Protein AF-A0A382CYQ9-F1 (afdb_monomer_lite)

pLDDT: mean 85.84, std 11.13, range [44.03, 98.06]

Organism: NCBI:txid408172

Sequence (141 aa):
MKLHWILFGLLLAMCIVVGMFFILDEVPHGQTAGYAHAHFPGIDQGGPGIIRHASIIWLAWSFAVLQTVFLVVCLAFGVPHRERRRRLKVPLVTAGVLLVCIVTMIFVSYQQFMTEDTHPLFFSFPVTTAWYLYGFWPFQF

Radius of gyration: 19.38 Å; chains: 1; bounding box: 35×39×59 Å

Structure (mmCIF, N/CA/C/O backbone):
data_AF-A0A382CYQ9-F1
#
_entry.id   AF-A0A382CYQ9-F1
#
loop_
_atom_site.group_PDB
_atom_site.id
_atom_site.type_symbol
_atom_site.label_atom_id
_atom_site.label_alt_id
_atom_site.label_comp_id
_atom_site.label_asym_id
_atom_site.label_entity_id
_atom_site.label_seq_id
_atom_site.pdbx_PDB_ins_code
_atom_site.Cartn_x
_atom_site.Cartn_y
_atom_site.Cartn_z
_atom_site.occupancy
_atom_site.B_iso_or_equiv
_atom_site.auth_seq_id
_atom_site.auth_comp_id
_atom_site.auth_asym_id
_atom_site.auth_atom_id
_atom_site.pdbx_PDB_model_num
ATOM 1 N N . MET A 1 1 ? -6.933 12.908 22.830 1.00 55.44 1 MET A N 1
ATOM 2 C CA . MET A 1 1 ? -6.923 13.539 21.491 1.00 55.44 1 MET A CA 1
ATOM 3 C C . MET A 1 1 ? -8.147 13.066 20.728 1.00 55.44 1 MET A C 1
ATOM 5 O O . MET A 1 1 ? -8.460 11.881 20.797 1.00 55.44 1 MET A O 1
ATOM 9 N N . LYS A 1 2 ? -8.903 13.973 20.104 1.00 83.06 2 LYS A N 1
ATOM 10 C CA . LYS A 1 2 ? -10.157 13.605 19.438 1.00 83.06 2 LYS A CA 1
ATOM 11 C C . LYS A 1 2 ? -9.818 12.905 18.113 1.00 83.06 2 LYS A C 1
ATOM 13 O O . LYS A 1 2 ? -9.040 13.435 17.333 1.00 83.06 2 LYS A O 1
ATOM 18 N N . LEU A 1 3 ? -10.369 11.713 17.889 1.00 84.50 3 LEU A N 1
ATOM 19 C CA . LEU A 1 3 ? -10.046 10.808 16.772 1.00 84.50 3 LEU A CA 1
ATOM 20 C C . LEU A 1 3 ? -10.126 11.469 15.380 1.00 84.50 3 LEU A C 1
ATOM 22 O O . LEU A 1 3 ? -9.383 11.099 14.481 1.00 84.50 3 LE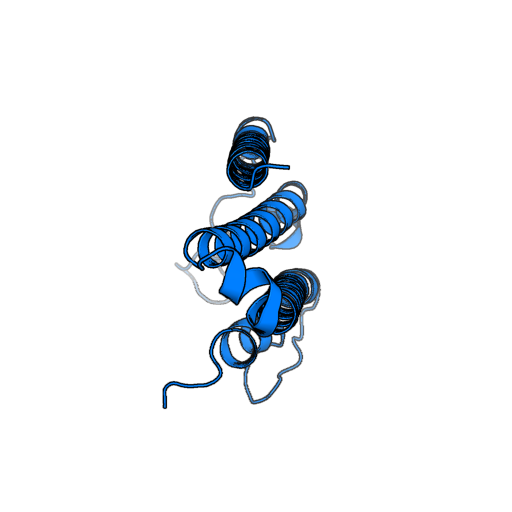U A O 1
ATOM 26 N N . HIS A 1 4 ? -10.952 12.507 15.231 1.00 89.31 4 HIS A N 1
ATOM 27 C CA . HIS A 1 4 ? -11.014 13.318 14.014 1.00 89.31 4 HIS A CA 1
ATOM 28 C C . HIS A 1 4 ? -9.703 14.036 13.666 1.00 89.31 4 HIS A C 1
ATOM 30 O O . HIS A 1 4 ? -9.401 14.177 12.490 1.00 89.31 4 HIS A O 1
ATOM 36 N N . TRP A 1 5 ? -8.892 14.444 14.649 1.00 93.62 5 TRP A N 1
ATOM 37 C CA . TRP A 1 5 ? -7.580 15.043 14.377 1.00 93.62 5 TRP A CA 1
ATOM 38 C C . TRP A 1 5 ? -6.594 14.023 13.811 1.00 93.62 5 TRP A C 1
ATOM 40 O O . TRP A 1 5 ? -5.767 14.373 12.979 1.00 93.62 5 TRP A O 1
ATOM 50 N N . ILE A 1 6 ? -6.706 12.756 14.229 1.00 93.81 6 ILE A N 1
ATOM 51 C CA . ILE A 1 6 ? -5.895 11.664 13.678 1.00 93.81 6 ILE A CA 1
ATOM 52 C C . ILE A 1 6 ? -6.297 11.416 12.222 1.00 93.81 6 ILE A C 1
ATOM 54 O O . ILE A 1 6 ? -5.430 11.346 11.360 1.00 93.81 6 ILE A O 1
ATOM 58 N N . LEU A 1 7 ? -7.603 11.350 11.938 1.00 94.62 7 LEU A N 1
ATOM 59 C CA . LEU A 1 7 ? -8.114 11.211 10.569 1.00 94.62 7 LEU A CA 1
ATOM 60 C C . LEU A 1 7 ? -7.663 12.366 9.670 1.00 94.62 7 LEU A C 1
ATOM 62 O O . LEU A 1 7 ? -7.171 12.122 8.574 1.00 94.62 7 LEU A O 1
ATOM 66 N N . PHE A 1 8 ? -7.779 13.607 10.150 1.00 96.31 8 PHE A N 1
ATOM 67 C CA . PHE A 1 8 ? -7.309 14.783 9.421 1.00 96.31 8 PHE A CA 1
ATOM 68 C C . PHE A 1 8 ? -5.803 14.717 9.138 1.00 96.31 8 PHE A C 1
ATOM 70 O O . PHE A 1 8 ? -5.386 14.937 8.005 1.00 96.31 8 PHE A O 1
ATOM 77 N N . GLY A 1 9 ? -4.991 14.357 10.137 1.00 97.12 9 GLY A N 1
ATOM 78 C CA . GLY A 1 9 ? -3.546 14.200 9.965 1.00 97.12 9 GLY A CA 1
ATOM 79 C C . GLY A 1 9 ? -3.173 13.107 8.959 1.00 97.12 9 GLY A C 1
ATOM 80 O O . GLY A 1 9 ? -2.275 13.314 8.150 1.00 97.12 9 GLY A O 1
ATOM 81 N N . LEU A 1 10 ? -3.883 11.974 8.962 1.00 96.94 10 LEU A N 1
ATOM 82 C CA . LEU A 1 10 ? -3.671 10.888 7.998 1.00 96.94 10 LEU A CA 1
ATOM 83 C C . LEU A 1 10 ? -4.044 11.304 6.574 1.00 96.94 10 LEU A C 1
ATOM 85 O O . LEU A 1 10 ? -3.271 11.053 5.655 1.00 96.94 10 LEU A O 1
ATOM 89 N N . LEU A 1 11 ? -5.180 11.982 6.395 1.00 97.25 11 LEU A N 1
ATOM 90 C CA . LEU A 1 11 ? -5.585 12.530 5.097 1.00 97.25 11 LEU A CA 1
ATOM 91 C C . LEU A 1 11 ? -4.556 13.535 4.577 1.00 97.25 11 LEU A C 1
ATOM 93 O O . LEU A 1 11 ? -4.139 13.445 3.427 1.00 97.25 11 LEU A O 1
ATOM 97 N N . LEU A 1 12 ? -4.099 14.451 5.435 1.00 98.06 12 LEU A N 1
ATOM 98 C CA . LEU A 1 12 ? -3.067 15.420 5.077 1.00 98.06 12 LEU A CA 1
ATOM 99 C C . LEU A 1 12 ? -1.760 14.721 4.677 1.00 98.06 12 LEU A C 1
ATOM 101 O O . LEU A 1 12 ? -1.173 15.072 3.658 1.00 98.06 12 LEU A O 1
ATOM 105 N N . ALA A 1 13 ? -1.330 13.707 5.431 1.00 97.81 13 ALA A N 1
ATOM 106 C CA . ALA A 1 13 ? -0.145 12.919 5.102 1.00 97.81 13 ALA A CA 1
ATOM 107 C C . ALA A 1 13 ? -0.289 12.201 3.750 1.00 97.81 13 ALA A C 1
ATOM 109 O O . ALA A 1 13 ? 0.636 12.236 2.943 1.00 97.81 13 ALA A O 1
ATOM 110 N N . MET A 1 14 ? -1.453 11.608 3.463 1.00 97.62 14 MET A N 1
ATOM 111 C CA . MET A 1 14 ? -1.730 10.991 2.162 1.00 97.62 14 MET A CA 1
ATOM 112 C C . MET A 1 14 ? -1.689 12.022 1.028 1.00 97.62 14 MET A C 1
ATOM 114 O O . MET A 1 14 ? -1.072 11.752 0.000 1.00 97.62 14 MET A O 1
ATOM 118 N N . CYS A 1 15 ? -2.264 13.214 1.221 1.00 97.50 15 CYS A N 1
ATOM 119 C CA . CYS A 1 15 ? -2.175 14.307 0.249 1.00 97.50 15 CYS A CA 1
ATOM 120 C C . CYS A 1 15 ? -0.727 14.741 -0.001 1.00 97.50 15 CYS A C 1
ATOM 122 O O . CYS A 1 15 ? -0.366 14.986 -1.146 1.00 97.50 15 CYS A O 1
ATOM 124 N N . ILE A 1 16 ? 0.110 14.809 1.039 1.00 96.94 16 ILE A N 1
ATOM 125 C CA . ILE A 1 16 ? 1.537 15.131 0.898 1.00 96.94 16 ILE A CA 1
ATOM 126 C C . ILE A 1 16 ? 2.251 14.043 0.089 1.00 96.94 16 ILE A C 1
ATOM 128 O O . ILE A 1 16 ? 2.991 14.367 -0.834 1.00 96.94 16 ILE A O 1
ATOM 132 N N . VAL A 1 17 ? 2.004 12.761 0.384 1.00 95.88 17 VAL A N 1
ATOM 133 C CA . VAL A 1 17 ? 2.600 11.644 -0.367 1.00 95.88 17 VAL A CA 1
ATOM 134 C C . VAL A 1 17 ? 2.194 11.686 -1.838 1.00 95.88 17 VAL A C 1
ATOM 136 O O . VAL A 1 17 ? 3.059 11.591 -2.703 1.00 95.88 17 VAL A O 1
ATOM 139 N N . VAL A 1 18 ? 0.909 11.898 -2.129 1.00 94.31 18 VAL A N 1
ATOM 140 C CA . VAL A 1 18 ? 0.406 12.071 -3.502 1.00 94.31 18 VAL A CA 1
ATOM 141 C C . VAL A 1 18 ? 1.012 13.310 -4.164 1.00 94.31 18 VAL A C 1
ATOM 143 O O . VAL A 1 18 ? 1.429 13.242 -5.311 1.00 94.31 18 VAL A O 1
ATOM 146 N N . GLY A 1 19 ? 1.126 14.427 -3.446 1.00 94.19 19 GLY A N 1
ATOM 147 C CA . GLY A 1 19 ? 1.776 15.638 -3.945 1.00 94.19 19 GLY A CA 1
ATOM 148 C C . GLY A 1 19 ? 3.236 15.403 -4.335 1.00 94.19 19 GLY A C 1
ATOM 149 O O . GLY A 1 19 ? 3.673 15.893 -5.371 1.00 94.19 19 GLY A O 1
ATOM 150 N N . MET A 1 20 ? 3.971 14.591 -3.566 1.00 92.25 20 MET A N 1
ATOM 151 C CA . MET A 1 20 ? 5.347 14.214 -3.902 1.00 92.25 20 MET A CA 1
ATOM 152 C C . MET A 1 20 ? 5.442 13.431 -5.219 1.00 92.25 20 MET A C 1
ATOM 154 O O . MET A 1 20 ? 6.407 13.636 -5.947 1.00 92.25 20 MET A O 1
ATOM 158 N N . PHE A 1 21 ? 4.443 12.612 -5.582 1.00 88.12 21 PHE A N 1
ATOM 159 C CA . PHE A 1 21 ? 4.432 11.934 -6.889 1.00 88.12 21 PHE A CA 1
ATOM 160 C C . PHE A 1 21 ? 4.444 12.908 -8.072 1.00 88.12 21 PHE A C 1
ATOM 162 O O . PHE A 1 21 ? 5.011 12.574 -9.102 1.00 88.12 21 PHE A O 1
ATOM 169 N N . PHE A 1 22 ? 3.850 14.097 -7.933 1.00 88.31 22 PHE A N 1
ATOM 170 C CA . PHE A 1 22 ? 3.817 15.103 -9.003 1.00 88.31 22 PHE A CA 1
ATOM 171 C C . PHE A 1 22 ? 5.094 15.943 -9.105 1.00 88.31 22 PHE A C 1
ATOM 173 O O . PHE A 1 22 ? 5.262 16.672 -10.077 1.00 88.31 22 PHE A O 1
ATOM 180 N N . ILE A 1 23 ? 5.954 15.898 -8.084 1.00 88.75 23 ILE A N 1
ATOM 181 C CA . ILE A 1 23 ? 7.197 16.681 -8.027 1.00 88.75 23 ILE A CA 1
ATOM 182 C C . ILE A 1 23 ? 8.396 15.819 -8.424 1.00 88.75 23 ILE A C 1
ATOM 184 O O . ILE A 1 23 ? 9.391 16.346 -8.911 1.00 88.75 23 ILE A O 1
ATOM 188 N N . LEU A 1 24 ? 8.323 14.507 -8.191 1.00 85.69 24 LEU A N 1
ATOM 189 C CA . LEU A 1 24 ? 9.361 13.595 -8.642 1.00 85.69 24 LEU A CA 1
ATOM 190 C C . LEU A 1 24 ? 9.385 13.531 -10.165 1.00 85.69 24 LEU A C 1
ATOM 192 O O . LEU A 1 24 ? 8.347 13.369 -10.803 1.00 85.69 24 LEU A O 1
ATOM 196 N N . ASP A 1 25 ? 10.593 13.603 -10.715 1.00 77.00 25 ASP A N 1
ATOM 197 C CA . ASP A 1 25 ? 10.806 13.447 -12.144 1.00 77.00 25 ASP A CA 1
ATOM 198 C C . ASP A 1 25 ? 10.257 12.097 -12.614 1.00 77.00 25 ASP A C 1
ATOM 200 O O . ASP A 1 25 ? 10.512 11.041 -12.015 1.00 77.00 25 ASP A O 1
ATOM 204 N N . GLU A 1 26 ? 9.515 12.131 -13.719 1.00 66.88 26 GLU A N 1
ATOM 205 C CA . GLU A 1 26 ? 9.204 10.917 -14.455 1.00 66.88 26 GLU A CA 1
ATOM 206 C C . GLU A 1 26 ? 10.513 10.266 -14.912 1.00 66.88 26 GLU A C 1
ATOM 208 O O . GLU A 1 26 ? 11.474 10.938 -15.297 1.00 66.88 26 GLU A O 1
ATOM 213 N N . VAL A 1 27 ? 10.558 8.932 -14.872 1.00 68.00 27 VAL A N 1
ATOM 214 C CA . VAL A 1 27 ? 11.689 8.166 -15.406 1.00 68.00 27 VAL A CA 1
ATOM 215 C C . VAL A 1 27 ? 11.956 8.645 -16.845 1.00 68.00 27 VAL A C 1
ATOM 217 O O . VAL A 1 27 ? 10.990 8.795 -17.600 1.00 68.00 27 VAL A O 1
ATOM 220 N N . PRO A 1 28 ? 13.222 8.913 -17.235 1.00 61.75 28 PRO A N 1
ATOM 221 C CA . PRO A 1 28 ? 13.541 9.612 -18.477 1.00 61.75 28 PRO A CA 1
ATOM 222 C C . PRO A 1 28 ? 12.779 9.081 -19.698 1.00 61.75 28 PRO A C 1
ATOM 224 O O . PRO A 1 28 ? 12.661 7.866 -19.896 1.00 61.75 28 PRO A O 1
ATOM 227 N N . HIS A 1 29 ? 12.276 9.996 -20.535 1.00 52.88 29 HIS A N 1
ATOM 228 C CA . HIS A 1 29 ? 11.553 9.658 -21.762 1.00 52.88 29 HIS A CA 1
ATOM 229 C C . HIS A 1 29 ? 12.347 8.651 -22.614 1.00 52.88 29 HIS A C 1
ATOM 231 O O . HIS A 1 29 ? 13.523 8.855 -22.907 1.00 52.88 29 HIS A O 1
ATOM 237 N N . GLY A 1 30 ? 11.695 7.541 -22.979 1.00 58.78 30 GLY A N 1
ATOM 238 C CA . GLY A 1 30 ? 12.313 6.398 -23.666 1.00 58.78 30 GLY A CA 1
ATOM 239 C C . GLY A 1 30 ? 12.605 5.186 -22.769 1.00 58.78 30 GLY A C 1
ATOM 240 O O . GLY A 1 30 ? 12.827 4.102 -23.297 1.00 58.78 30 GLY A O 1
ATOM 241 N N . GLN A 1 31 ? 12.538 5.332 -21.440 1.00 61.12 31 GLN A N 1
ATOM 242 C CA . GLN A 1 31 ? 12.620 4.214 -20.479 1.00 61.12 31 GLN A CA 1
ATOM 243 C C . GLN A 1 31 ? 11.265 3.844 -19.847 1.00 61.12 31 GLN A C 1
ATOM 245 O O . GLN A 1 31 ? 11.146 2.842 -19.142 1.00 61.12 31 GLN A O 1
ATOM 250 N N . THR A 1 32 ? 10.230 4.643 -20.115 1.00 58.19 32 THR A N 1
ATOM 251 C CA . THR A 1 32 ? 8.827 4.399 -19.739 1.00 58.19 32 THR A CA 1
ATOM 252 C C . THR A 1 32 ? 7.987 3.821 -20.879 1.00 58.19 32 THR A C 1
ATOM 254 O O . THR A 1 32 ? 6.874 3.357 -20.638 1.00 58.19 32 THR A O 1
ATOM 257 N N . ALA A 1 33 ? 8.515 3.833 -22.108 1.00 64.31 33 ALA A N 1
ATOM 258 C CA . ALA A 1 33 ? 7.889 3.211 -23.266 1.00 64.31 33 ALA A CA 1
ATOM 259 C C . ALA A 1 33 ? 7.953 1.677 -23.170 1.00 64.31 33 ALA A C 1
ATOM 261 O O . ALA A 1 33 ? 8.780 1.108 -22.452 1.00 64.31 33 ALA A O 1
ATOM 262 N N . GLY A 1 34 ? 7.065 1.010 -23.903 1.00 70.56 34 GLY A N 1
ATOM 263 C CA . GLY A 1 34 ? 7.152 -0.427 -24.110 1.00 70.56 34 GLY A CA 1
ATOM 264 C C . GLY A 1 34 ? 8.463 -0.793 -24.814 1.00 70.56 34 GLY A C 1
ATOM 265 O O . GLY A 1 34 ? 8.840 -0.168 -25.801 1.00 70.56 34 GLY A O 1
ATOM 266 N N . TYR A 1 35 ? 9.180 -1.776 -24.282 1.00 77.62 35 TYR A N 1
ATOM 267 C CA . TYR A 1 35 ? 10.356 -2.372 -24.909 1.00 77.62 35 TYR A CA 1
ATOM 268 C C . TYR A 1 35 ? 9.897 -3.539 -25.773 1.00 77.62 35 TYR A C 1
ATOM 270 O O . TYR A 1 35 ? 9.093 -4.339 -25.313 1.00 77.62 35 TYR A O 1
ATOM 278 N N . ALA A 1 36 ? 10.442 -3.707 -26.975 1.00 84.19 36 ALA A N 1
ATOM 279 C CA . ALA A 1 36 ? 10.116 -4.876 -27.787 1.00 84.19 36 ALA A CA 1
ATOM 280 C C . ALA A 1 36 ? 10.447 -6.177 -27.028 1.00 84.19 36 ALA A C 1
ATOM 282 O O . ALA A 1 36 ? 11.533 -6.324 -26.453 1.00 84.19 36 ALA A O 1
ATOM 283 N N . HIS A 1 37 ? 9.513 -7.126 -27.011 1.00 84.19 37 HIS A N 1
ATOM 284 C CA . HIS A 1 37 ? 9.714 -8.409 -26.350 1.00 84.19 37 HIS A CA 1
ATOM 285 C C . HIS A 1 37 ? 10.715 -9.268 -27.138 1.00 84.19 37 HIS A C 1
ATOM 287 O O . HIS A 1 37 ? 10.506 -9.556 -28.317 1.00 84.19 37 HIS A O 1
ATOM 293 N N . ALA A 1 38 ? 11.776 -9.743 -26.476 1.00 85.44 38 ALA A N 1
ATOM 294 C CA . ALA A 1 38 ? 12.893 -10.440 -27.131 1.00 85.44 38 ALA A CA 1
ATOM 295 C C . ALA A 1 38 ? 12.474 -11.695 -27.924 1.00 85.44 38 ALA A C 1
ATOM 297 O O . ALA A 1 38 ? 13.092 -12.032 -28.929 1.00 85.44 38 ALA A O 1
ATOM 298 N N . HIS A 1 39 ? 11.416 -12.379 -27.478 1.00 87.06 39 HIS A N 1
ATOM 299 C CA . HIS A 1 39 ? 10.947 -13.637 -28.074 1.00 87.06 39 HIS A CA 1
ATOM 300 C C . HIS A 1 39 ? 9.634 -13.538 -28.862 1.00 87.06 39 HIS A C 1
ATOM 302 O O . HIS A 1 39 ? 9.306 -14.471 -29.591 1.00 87.06 39 HIS A O 1
ATOM 308 N N . PHE A 1 40 ? 8.874 -12.445 -28.728 1.00 87.31 40 PHE A N 1
ATOM 309 C CA . PHE A 1 40 ? 7.526 -12.336 -29.299 1.00 87.31 40 PHE A CA 1
ATOM 310 C C . PHE A 1 40 ? 7.405 -11.036 -30.101 1.00 87.31 40 PHE A C 1
ATOM 312 O O . PHE A 1 40 ? 7.092 -9.988 -29.534 1.00 87.31 40 PHE A O 1
ATOM 319 N N . PRO A 1 41 ? 7.669 -11.087 -31.420 1.00 86.12 41 PRO A N 1
ATOM 320 C CA . PRO A 1 41 ? 7.580 -9.918 -32.287 1.00 86.12 41 PRO A CA 1
ATOM 321 C C . PRO A 1 41 ? 6.162 -9.334 -32.278 1.00 86.12 41 PRO A C 1
ATOM 323 O O . PRO A 1 41 ? 5.187 -10.072 -32.398 1.00 86.12 41 PRO A O 1
ATOM 326 N N . GLY A 1 42 ? 6.048 -8.010 -32.156 1.00 85.94 42 GLY A N 1
ATOM 327 C CA . GLY A 1 42 ? 4.760 -7.306 -32.108 1.00 85.94 42 GLY A CA 1
ATOM 328 C C . GLY A 1 42 ? 4.152 -7.167 -30.709 1.00 85.94 42 GLY A C 1
ATOM 329 O O . GLY A 1 42 ? 3.055 -6.625 -30.592 1.00 85.94 42 GLY A O 1
ATOM 330 N N . ILE A 1 43 ? 4.848 -7.625 -29.661 1.00 86.94 43 ILE A N 1
ATOM 331 C CA . ILE A 1 43 ? 4.486 -7.371 -28.264 1.00 86.94 43 ILE A CA 1
ATOM 332 C C . ILE A 1 43 ? 5.538 -6.464 -27.633 1.00 86.94 43 ILE A C 1
ATOM 334 O O . ILE A 1 43 ? 6.736 -6.741 -27.712 1.00 86.94 43 ILE A O 1
ATOM 338 N N . ASP A 1 44 ? 5.066 -5.426 -26.952 1.00 84.44 44 ASP A N 1
ATOM 339 C CA . ASP A 1 44 ? 5.889 -4.610 -26.075 1.00 84.44 44 ASP A CA 1
ATOM 340 C C . ASP A 1 44 ? 5.759 -5.086 -24.622 1.00 84.44 44 ASP A C 1
ATOM 342 O O . ASP A 1 44 ? 4.674 -5.415 -24.140 1.00 84.44 44 ASP A O 1
ATOM 346 N N . GLN A 1 45 ? 6.875 -5.102 -23.905 1.00 83.19 45 GLN A N 1
ATOM 347 C CA . GLN A 1 45 ? 6.967 -5.383 -22.480 1.00 83.19 45 GLN A CA 1
ATOM 348 C C . GLN A 1 45 ? 7.347 -4.123 -21.709 1.00 83.19 45 GLN A C 1
ATOM 350 O O . GLN A 1 45 ? 8.016 -3.224 -22.217 1.00 83.19 45 GLN A O 1
ATOM 355 N N . GLY A 1 46 ? 6.946 -4.056 -20.443 1.00 76.69 46 GLY A N 1
ATOM 356 C CA . GLY A 1 46 ? 7.441 -3.004 -19.567 1.00 76.6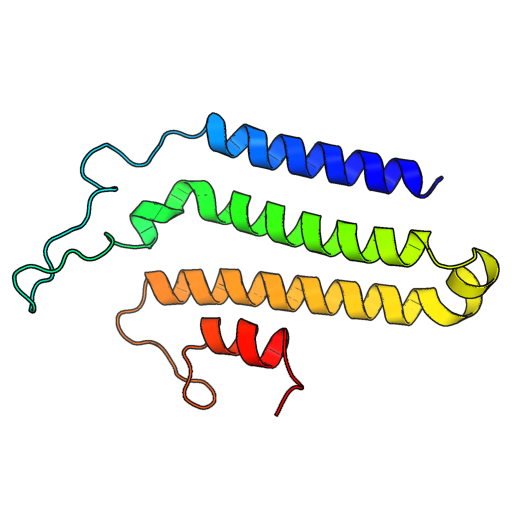9 46 GLY A CA 1
ATOM 357 C C . GLY A 1 46 ? 8.959 -3.111 -19.407 1.00 76.69 46 GLY A C 1
ATOM 358 O O . GLY A 1 46 ? 9.490 -4.211 -19.271 1.00 76.69 46 GLY A O 1
ATOM 359 N N . GLY A 1 47 ? 9.647 -1.969 -19.379 1.00 75.94 47 GLY A N 1
ATOM 360 C CA . GLY A 1 47 ? 11.071 -1.924 -19.042 1.00 75.94 47 GLY A CA 1
ATOM 361 C C . GLY A 1 47 ? 11.385 -2.483 -17.649 1.00 75.94 47 GLY A C 1
ATOM 362 O O . GLY A 1 47 ? 10.460 -2.746 -16.866 1.00 75.94 47 GLY A O 1
ATOM 363 N N . PRO A 1 48 ? 12.680 -2.626 -17.308 1.00 78.31 48 PRO A N 1
ATOM 364 C CA . PRO A 1 48 ? 13.116 -3.188 -16.033 1.00 78.31 48 PRO A CA 1
ATOM 365 C C . PRO A 1 48 ? 12.440 -2.502 -14.841 1.00 78.31 48 PRO A C 1
ATOM 367 O O . PRO A 1 48 ? 12.520 -1.280 -14.677 1.00 78.31 48 PRO A O 1
ATOM 370 N N . GLY A 1 49 ? 11.782 -3.296 -13.989 1.00 78.00 49 GLY A N 1
ATOM 371 C CA . GLY A 1 49 ? 11.004 -2.787 -12.855 1.00 78.00 49 GLY A CA 1
ATOM 372 C C . GLY A 1 49 ? 11.835 -1.930 -11.900 1.00 78.00 49 GLY A C 1
ATOM 373 O O . GLY A 1 49 ? 11.353 -0.899 -11.433 1.00 78.00 49 GLY A O 1
ATOM 374 N N . ILE A 1 50 ? 13.104 -2.295 -11.690 1.00 80.62 50 ILE A N 1
ATOM 375 C CA . ILE A 1 50 ? 14.028 -1.550 -10.828 1.00 80.62 50 ILE A CA 1
ATOM 376 C C . ILE A 1 50 ? 14.249 -0.109 -11.299 1.00 80.62 50 ILE A C 1
ATOM 378 O O . ILE A 1 50 ? 14.295 0.796 -10.474 1.00 80.62 50 ILE A O 1
ATOM 382 N N . ILE A 1 51 ? 14.316 0.121 -12.614 1.00 79.69 51 ILE A N 1
ATOM 383 C CA . ILE A 1 51 ? 14.494 1.459 -13.193 1.00 79.69 51 ILE A CA 1
ATOM 384 C C . ILE A 1 51 ? 13.179 2.231 -13.095 1.00 79.69 51 ILE A C 1
ATOM 386 O O . ILE A 1 51 ? 13.153 3.372 -12.640 1.00 79.69 51 ILE A O 1
ATOM 390 N N . ARG A 1 52 ? 12.064 1.580 -13.452 1.00 79.44 52 ARG A N 1
ATOM 391 C CA . ARG A 1 52 ? 10.735 2.202 -13.460 1.00 79.44 52 ARG A CA 1
ATOM 392 C C . ARG A 1 52 ? 10.257 2.634 -12.069 1.00 79.44 52 ARG A C 1
ATOM 394 O O . ARG A 1 52 ? 9.501 3.593 -11.953 1.00 79.44 52 ARG A O 1
ATOM 401 N N . HIS A 1 53 ? 10.657 1.915 -11.022 1.00 82.31 53 HIS A N 1
ATOM 402 C CA . HIS A 1 53 ? 10.150 2.122 -9.664 1.00 82.31 53 HIS A CA 1
ATOM 403 C C . HIS A 1 53 ? 11.170 2.731 -8.688 1.00 82.31 53 HIS A C 1
ATOM 405 O O . HIS A 1 53 ? 10.805 2.970 -7.535 1.00 82.31 53 HIS A O 1
ATOM 411 N N . ALA A 1 54 ? 12.402 3.019 -9.130 1.00 78.31 54 ALA A N 1
ATOM 412 C CA . ALA A 1 54 ? 13.516 3.451 -8.278 1.00 78.31 54 ALA A CA 1
ATOM 413 C C . ALA A 1 54 ? 13.159 4.599 -7.316 1.00 78.31 54 ALA A C 1
ATOM 415 O O . ALA A 1 54 ? 13.462 4.529 -6.125 1.00 78.31 54 ALA A O 1
ATOM 416 N N . SER A 1 55 ? 12.488 5.639 -7.817 1.00 78.75 55 SER A N 1
ATOM 417 C CA . SER A 1 55 ? 12.150 6.845 -7.050 1.00 78.75 55 SER A CA 1
ATOM 418 C C . SER A 1 55 ? 10.790 6.775 -6.345 1.00 78.75 55 SER A C 1
ATOM 420 O O . SER A 1 55 ? 10.578 7.464 -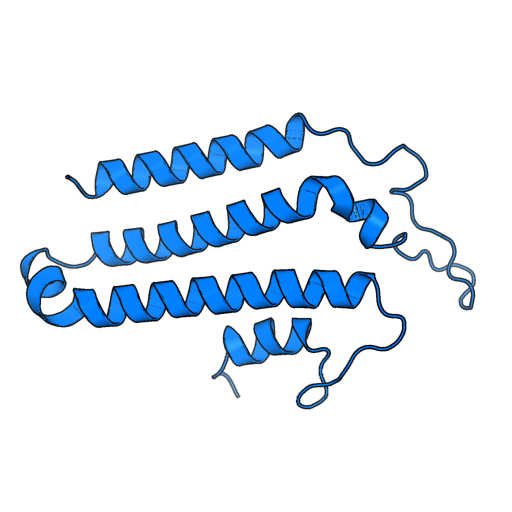5.349 1.00 78.75 55 SER A O 1
ATOM 422 N N . ILE A 1 56 ? 9.869 5.932 -6.821 1.00 87.62 56 ILE A N 1
ATOM 423 C CA . ILE A 1 56 ? 8.456 5.964 -6.406 1.00 87.62 56 ILE A CA 1
ATOM 424 C C . ILE A 1 56 ? 8.040 4.821 -5.476 1.00 87.62 56 ILE A C 1
ATOM 426 O O . ILE A 1 56 ? 6.994 4.910 -4.832 1.00 87.62 56 ILE A O 1
ATOM 430 N N . ILE A 1 57 ? 8.827 3.745 -5.371 1.00 89.50 57 ILE A N 1
ATOM 431 C CA . ILE A 1 57 ? 8.408 2.544 -4.631 1.00 89.50 57 ILE A CA 1
ATOM 432 C C . ILE A 1 57 ? 8.161 2.811 -3.141 1.00 89.50 57 ILE A C 1
ATOM 434 O O . ILE A 1 57 ? 7.188 2.318 -2.572 1.00 89.50 57 ILE A O 1
ATOM 438 N N . TRP A 1 58 ? 8.986 3.658 -2.523 1.00 91.25 58 TRP A N 1
ATOM 439 C CA . TRP A 1 58 ? 8.839 4.040 -1.118 1.00 91.25 58 TRP A CA 1
ATOM 440 C C . TRP A 1 58 ? 7.646 4.965 -0.880 1.00 91.25 58 TRP A C 1
ATOM 442 O O . TRP A 1 58 ? 6.997 4.868 0.163 1.00 91.25 58 TRP A O 1
ATOM 452 N N . LEU A 1 59 ? 7.314 5.824 -1.848 1.00 93.31 59 LEU A N 1
ATOM 453 C CA . LEU A 1 59 ? 6.098 6.636 -1.798 1.00 93.31 59 LEU A CA 1
ATOM 454 C C . LEU A 1 59 ? 4.849 5.764 -1.925 1.00 93.31 59 LEU A C 1
ATOM 456 O O . LEU A 1 59 ? 3.909 5.935 -1.151 1.00 93.31 59 LEU A O 1
ATOM 460 N N . ALA A 1 60 ? 4.861 4.791 -2.839 1.00 92.75 60 ALA A N 1
ATOM 461 C CA . ALA A 1 60 ? 3.771 3.834 -2.999 1.00 92.75 60 ALA A CA 1
ATOM 462 C C . ALA A 1 60 ? 3.564 2.993 -1.726 1.00 92.75 60 ALA A C 1
ATOM 464 O O . ALA A 1 60 ? 2.432 2.859 -1.258 1.00 92.75 60 ALA A O 1
ATOM 465 N N . TRP A 1 61 ? 4.649 2.500 -1.114 1.00 95.62 61 TRP A N 1
ATOM 466 C CA . TRP A 1 61 ? 4.587 1.802 0.175 1.00 95.62 61 TRP A CA 1
ATOM 467 C C . TRP A 1 61 ? 4.017 2.701 1.279 1.00 95.62 61 TRP A C 1
ATOM 469 O O . TRP A 1 61 ? 3.080 2.310 1.978 1.00 95.62 61 TRP A O 1
ATOM 479 N N . SER A 1 62 ? 4.530 3.929 1.400 1.00 96.69 62 SER A N 1
ATOM 480 C CA . SER A 1 62 ? 4.078 4.893 2.412 1.00 96.69 62 SER A CA 1
ATOM 481 C C . SER A 1 62 ? 2.588 5.195 2.268 1.00 96.69 62 SER A C 1
ATOM 483 O O . SER A 1 62 ? 1.857 5.208 3.258 1.00 96.69 62 SER A O 1
ATOM 485 N N . PHE A 1 63 ? 2.120 5.386 1.033 1.00 96.69 63 PHE A N 1
ATOM 486 C CA . PHE A 1 63 ? 0.709 5.606 0.739 1.00 96.69 63 PHE A CA 1
ATOM 487 C C . PHE A 1 63 ? -0.154 4.408 1.160 1.00 96.69 63 PHE A C 1
ATOM 489 O O . PHE A 1 63 ? -1.153 4.592 1.856 1.00 96.69 63 PHE A O 1
ATOM 496 N N . ALA A 1 64 ? 0.256 3.182 0.819 1.00 95.69 64 ALA A N 1
ATOM 497 C CA . ALA A 1 64 ? -0.472 1.965 1.179 1.00 95.69 64 ALA A CA 1
ATOM 498 C C . ALA A 1 64 ? -0.552 1.751 2.705 1.00 95.69 64 ALA A C 1
ATOM 500 O O . ALA A 1 64 ? -1.607 1.380 3.235 1.00 95.69 64 ALA A O 1
ATOM 501 N N . VAL A 1 65 ? 0.533 2.033 3.437 1.00 97.56 65 VAL A N 1
ATOM 502 C CA . VAL A 1 65 ? 0.551 1.975 4.908 1.00 97.56 65 VAL A CA 1
ATOM 503 C C . VAL A 1 65 ? -0.377 3.032 5.505 1.00 97.56 65 VAL A C 1
ATOM 505 O O . VAL A 1 65 ? -1.209 2.700 6.353 1.00 97.56 65 VAL A O 1
ATOM 508 N N . LEU A 1 66 ? -0.295 4.284 5.044 1.00 97.81 66 LEU A N 1
ATOM 509 C CA . LEU A 1 66 ? -1.171 5.365 5.507 1.00 97.81 66 LEU A CA 1
ATOM 510 C C . LEU A 1 66 ? -2.647 5.050 5.248 1.00 97.81 66 LEU A C 1
ATOM 512 O O . LEU A 1 66 ? -3.469 5.241 6.144 1.00 97.81 66 LEU A O 1
ATOM 516 N N . GLN A 1 67 ? -2.980 4.508 4.075 1.00 96.88 67 GLN A N 1
ATOM 517 C CA . GLN A 1 67 ? -4.339 4.096 3.725 1.00 96.88 67 GLN A CA 1
ATOM 518 C C . GLN A 1 67 ? -4.848 2.971 4.636 1.00 96.88 67 GLN A C 1
ATOM 520 O O . GLN A 1 67 ? -5.991 3.009 5.099 1.00 96.88 67 GLN A O 1
ATOM 525 N N . THR A 1 68 ? -3.994 1.996 4.949 1.00 95.81 68 THR A N 1
ATOM 526 C CA . THR A 1 68 ? -4.328 0.900 5.871 1.00 95.81 68 THR A CA 1
ATOM 527 C C . THR A 1 68 ? -4.599 1.434 7.277 1.00 95.81 68 THR A C 1
ATOM 529 O O . THR A 1 68 ? -5.624 1.114 7.884 1.00 95.81 68 THR A O 1
ATOM 532 N N . VAL A 1 69 ? -3.727 2.308 7.788 1.00 96.50 69 VAL A N 1
ATOM 533 C CA . VAL A 1 69 ? -3.913 2.955 9.095 1.00 96.50 69 VAL A CA 1
ATOM 534 C C . VAL A 1 69 ? -5.182 3.808 9.100 1.00 96.50 69 VAL A C 1
ATOM 536 O O . VAL A 1 69 ? -5.963 3.733 10.048 1.00 96.50 69 VAL A O 1
ATOM 539 N N . PHE A 1 70 ? -5.435 4.571 8.037 1.00 96.31 70 PHE A N 1
ATOM 540 C CA . PHE A 1 70 ? -6.649 5.368 7.879 1.00 96.31 70 PHE A CA 1
ATOM 541 C C . PHE A 1 70 ? -7.911 4.507 7.966 1.00 96.31 70 PHE A C 1
ATOM 543 O O . PHE A 1 70 ? -8.813 4.834 8.738 1.00 96.31 70 PHE A O 1
ATOM 550 N N . LEU A 1 71 ? -7.949 3.368 7.271 1.00 94.62 71 LEU A N 1
ATOM 551 C CA . LEU A 1 71 ? -9.067 2.427 7.334 1.00 94.62 71 LEU A CA 1
ATOM 552 C C . LEU A 1 71 ? -9.292 1.913 8.764 1.00 94.62 71 LEU A C 1
ATOM 554 O O . LEU A 1 71 ? -10.419 1.943 9.262 1.00 94.62 71 LEU A O 1
ATOM 558 N N . VAL A 1 72 ? -8.228 1.517 9.466 1.00 93.69 72 VAL A N 1
ATOM 559 C CA . VAL A 1 72 ? -8.306 1.057 10.866 1.00 93.69 72 VAL A CA 1
ATOM 560 C C . VAL A 1 72 ? -8.833 2.161 11.793 1.00 93.69 72 VAL A C 1
ATOM 562 O O . VAL A 1 72 ? -9.650 1.897 12.679 1.00 93.69 72 VAL A O 1
ATOM 565 N N . VAL A 1 73 ? -8.414 3.412 11.585 1.00 93.38 73 VAL A N 1
ATOM 566 C CA . VAL A 1 73 ? -8.886 4.569 12.364 1.00 93.38 73 VAL A CA 1
ATOM 567 C C . VAL A 1 73 ? -10.350 4.899 12.047 1.00 93.38 73 VAL A C 1
ATOM 569 O O . VAL A 1 73 ? -11.106 5.207 12.971 1.00 93.38 73 VAL A O 1
ATOM 572 N N . CYS A 1 74 ? -10.786 4.777 10.791 1.00 93.81 74 CYS A N 1
ATOM 573 C CA . CYS A 1 74 ? -12.191 4.911 10.394 1.00 93.81 74 CYS A CA 1
ATOM 574 C C . CYS A 1 74 ? -13.072 3.851 11.068 1.00 93.81 74 CYS A C 1
ATOM 576 O O . CYS A 1 74 ? -14.102 4.192 11.656 1.00 93.81 74 CYS A O 1
ATOM 578 N N . LEU A 1 75 ? -12.630 2.588 11.089 1.00 91.94 75 LEU A N 1
ATOM 579 C CA . LEU A 1 75 ? -13.305 1.527 11.843 1.00 91.94 75 LEU A CA 1
ATOM 580 C C . LEU A 1 75 ? -13.367 1.866 13.339 1.00 91.94 75 LEU A C 1
ATOM 582 O O . LEU A 1 75 ? -14.421 1.752 13.962 1.00 91.94 75 LEU A O 1
ATOM 586 N N . ALA A 1 76 ? -12.273 2.371 13.919 1.00 90.50 76 ALA A N 1
ATOM 587 C CA . ALA A 1 76 ? -12.258 2.821 15.312 1.00 90.50 76 ALA A CA 1
ATOM 588 C C . ALA A 1 76 ? -13.213 4.000 15.577 1.00 90.50 76 ALA A C 1
ATOM 590 O O . ALA A 1 76 ? -13.663 4.177 16.715 1.00 90.50 76 ALA A O 1
ATOM 591 N N . PHE A 1 77 ? -13.487 4.832 14.569 1.00 89.00 77 PHE A N 1
ATOM 592 C CA . PHE A 1 77 ? -14.363 5.998 14.670 1.00 89.00 77 PHE A CA 1
ATOM 593 C C . PHE A 1 77 ? -15.838 5.607 14.714 1.00 89.00 77 PHE A C 1
ATOM 595 O O . PHE A 1 77 ? -16.576 6.184 15.512 1.00 89.00 77 PHE A O 1
ATOM 602 N N . GLY A 1 78 ? -16.237 4.585 13.951 1.00 86.50 78 GLY A N 1
ATOM 603 C CA . GLY A 1 78 ? -17.604 4.055 13.959 1.00 86.50 78 GLY A CA 1
ATOM 604 C C . GLY A 1 78 ? -17.999 3.315 15.245 1.00 86.50 78 GLY A C 1
ATOM 605 O O . GLY A 1 78 ? -19.184 3.175 15.531 1.00 86.50 78 GLY A O 1
ATOM 606 N N . VAL A 1 79 ? -17.033 2.864 16.053 1.00 86.56 79 VAL A N 1
ATOM 607 C CA . VAL A 1 79 ? -17.307 2.109 17.288 1.00 86.56 79 VAL A CA 1
ATOM 608 C C . VAL A 1 79 ? -17.587 3.050 18.474 1.00 86.56 79 VAL A C 1
ATOM 610 O O . VAL A 1 79 ? -16.755 3.919 18.778 1.00 86.56 79 VAL A O 1
ATOM 613 N N . PRO A 1 80 ? -18.681 2.841 19.241 1.00 83.31 80 PRO A N 1
ATOM 614 C CA . PRO A 1 80 ? -18.974 3.611 20.447 1.00 83.31 80 PRO A CA 1
ATOM 615 C C . PRO A 1 80 ? -17.799 3.627 21.433 1.00 83.31 80 PRO A C 1
ATOM 617 O O . PRO A 1 80 ? -17.163 2.605 21.702 1.00 83.31 80 PRO A O 1
ATOM 620 N N . HIS A 1 81 ? -17.529 4.784 22.049 1.00 78.12 81 HIS A N 1
ATOM 621 C CA . HIS A 1 81 ? -16.342 4.983 22.896 1.00 78.12 81 HIS A CA 1
ATOM 622 C C . HIS A 1 81 ? -16.214 3.941 24.027 1.00 78.12 81 HIS A C 1
ATOM 624 O O . HIS A 1 81 ? -15.103 3.533 24.385 1.00 78.12 81 HIS A O 1
ATOM 630 N N . ARG A 1 82 ? -17.345 3.494 24.588 1.00 76.94 82 ARG A N 1
ATOM 631 C CA . ARG A 1 82 ? -17.406 2.487 25.660 1.00 76.94 82 ARG A CA 1
ATOM 632 C C . ARG A 1 82 ? -16.992 1.092 25.178 1.00 76.94 82 ARG A C 1
ATOM 634 O O . ARG A 1 82 ? -16.235 0.414 25.870 1.00 76.94 82 ARG A O 1
ATOM 641 N N . GLU A 1 83 ? -17.438 0.673 23.998 1.00 74.50 83 GLU A N 1
ATOM 642 C CA . GLU A 1 83 ? -17.139 -0.648 23.424 1.00 74.50 83 GLU A CA 1
ATOM 643 C C . GLU A 1 83 ? -15.730 -0.711 22.843 1.00 74.50 83 GLU A C 1
ATOM 645 O O . GLU A 1 83 ? -14.991 -1.671 23.102 1.00 74.50 83 GLU A O 1
ATOM 650 N N . ARG A 1 84 ? -15.309 0.374 22.180 1.00 74.31 84 ARG A N 1
ATOM 651 C CA . ARG A 1 84 ? -13.941 0.557 21.692 1.00 74.31 84 ARG A CA 1
ATOM 652 C C . ARG A 1 84 ? -12.927 0.345 22.807 1.00 74.31 84 ARG A C 1
ATOM 654 O O . ARG A 1 84 ? -11.986 -0.420 22.641 1.00 74.31 84 ARG A O 1
ATOM 661 N N . ARG A 1 85 ? -13.128 0.987 23.965 1.00 74.00 85 ARG A N 1
ATOM 662 C CA . ARG A 1 85 ? -12.189 0.905 25.095 1.00 74.00 85 ARG A CA 1
ATOM 663 C C . ARG A 1 85 ? -12.201 -0.458 25.793 1.00 74.00 85 ARG A C 1
ATOM 665 O O . ARG A 1 85 ? -11.177 -0.841 26.345 1.00 74.00 85 ARG A O 1
ATOM 672 N N . ARG A 1 86 ? -13.338 -1.162 25.801 1.00 76.00 86 ARG A N 1
ATOM 673 C CA . ARG A 1 86 ? -13.543 -2.360 26.632 1.00 76.00 86 ARG A CA 1
ATOM 674 C C . ARG A 1 86 ? -13.218 -3.676 25.926 1.00 76.00 86 ARG A C 1
ATOM 676 O O . ARG A 1 86 ? -12.741 -4.585 26.592 1.00 76.00 86 ARG A O 1
ATOM 683 N N . ARG A 1 87 ? -13.519 -3.813 24.631 1.00 83.62 87 ARG A N 1
ATOM 684 C CA . ARG A 1 87 ? -13.401 -5.107 23.926 1.00 83.62 87 ARG A CA 1
ATOM 685 C C . ARG A 1 87 ? -12.674 -5.021 22.595 1.00 83.62 87 ARG A C 1
ATOM 687 O O . ARG A 1 87 ? -11.977 -5.957 22.233 1.00 83.62 87 ARG A O 1
ATOM 694 N N . LEU A 1 88 ? -12.814 -3.902 21.888 1.00 86.38 88 LEU A N 1
ATOM 695 C CA . LEU A 1 88 ? -12.393 -3.830 20.489 1.00 86.38 88 LEU A CA 1
ATOM 696 C C . LEU A 1 88 ? -11.015 -3.194 20.278 1.00 86.38 88 LEU A C 1
ATOM 698 O O . LEU A 1 88 ? -10.436 -3.379 19.217 1.00 86.38 88 LEU A O 1
ATOM 702 N N . LYS A 1 89 ? -10.438 -2.506 21.276 1.00 86.38 89 LYS A N 1
ATOM 703 C CA . LYS A 1 89 ? -9.120 -1.860 21.137 1.00 86.38 89 LYS A CA 1
ATOM 704 C C . LYS A 1 89 ? -8.016 -2.846 20.745 1.00 86.38 89 LYS A C 1
ATOM 706 O O . LYS A 1 89 ? -7.291 -2.577 19.799 1.00 86.38 89 LYS A O 1
ATOM 711 N N . VAL A 1 90 ? -7.877 -3.946 21.486 1.00 91.00 90 VAL A N 1
ATOM 712 C CA . VAL A 1 90 ? -6.826 -4.948 21.244 1.00 91.00 90 VAL A CA 1
ATOM 713 C C . VAL A 1 90 ? -6.994 -5.615 19.876 1.00 91.00 90 VAL A C 1
ATOM 715 O O . VAL A 1 90 ? -6.078 -5.466 19.074 1.00 91.00 90 VAL A O 1
ATOM 718 N N . PRO A 1 91 ? -8.135 -6.254 19.539 1.00 92.25 91 PRO A N 1
ATOM 719 C CA . PRO A 1 91 ? -8.265 -6.933 18.251 1.00 92.25 91 PRO A CA 1
ATOM 720 C C . PRO A 1 91 ? -8.138 -5.973 17.064 1.00 92.25 91 PRO A C 1
ATOM 722 O O . PRO A 1 91 ? -7.526 -6.333 16.067 1.00 92.25 91 PRO A O 1
ATOM 725 N N . LEU A 1 92 ? -8.641 -4.737 17.177 1.00 92.00 92 LEU A N 1
ATOM 726 C CA . LEU A 1 92 ? -8.536 -3.746 16.105 1.00 92.00 92 LEU A CA 1
ATOM 727 C C . LEU A 1 92 ? -7.088 -3.300 15.865 1.00 92.00 92 LEU A C 1
ATOM 729 O O . LEU A 1 92 ? -6.665 -3.183 14.718 1.00 92.00 92 LEU A O 1
ATOM 733 N N . VAL A 1 93 ? -6.318 -3.073 16.935 1.00 92.06 93 VAL A N 1
ATOM 734 C CA . VAL A 1 93 ? -4.891 -2.736 16.817 1.00 92.06 93 VAL A CA 1
ATOM 735 C C . VAL A 1 93 ? -4.103 -3.928 16.280 1.00 92.06 93 VAL A C 1
ATOM 737 O O . VAL A 1 93 ? -3.302 -3.747 15.370 1.00 92.06 93 VAL A O 1
ATOM 740 N N . THR A 1 94 ? -4.350 -5.141 16.782 1.00 94.12 94 THR A N 1
ATOM 741 C CA . THR A 1 94 ? -3.670 -6.353 16.304 1.00 94.12 94 THR A CA 1
ATOM 742 C C . THR A 1 94 ? -3.946 -6.603 14.822 1.00 94.12 94 THR A C 1
ATOM 744 O O . THR A 1 94 ? -3.004 -6.805 14.063 1.00 94.12 94 THR A O 1
ATOM 747 N N . ALA A 1 95 ? -5.206 -6.517 14.386 1.00 92.38 95 ALA A N 1
ATOM 748 C CA . ALA A 1 95 ? -5.567 -6.656 12.976 1.00 92.38 95 ALA A CA 1
ATOM 749 C C . ALA A 1 95 ? -4.928 -5.557 12.113 1.00 92.38 95 ALA A C 1
ATOM 751 O O . ALA A 1 95 ? -4.390 -5.849 11.049 1.00 92.38 95 ALA A O 1
ATOM 752 N N . GLY A 1 96 ? -4.922 -4.307 12.589 1.00 94.44 96 GLY A N 1
ATOM 753 C CA . GLY A 1 96 ? -4.280 -3.200 11.882 1.00 94.44 96 GLY A CA 1
ATOM 754 C C . GLY A 1 96 ? -2.774 -3.394 11.699 1.00 94.44 96 GLY A C 1
ATOM 755 O O . GLY A 1 96 ? -2.261 -3.183 10.604 1.00 94.44 96 GLY A O 1
ATOM 756 N N . VAL A 1 97 ? -2.071 -3.848 12.741 1.00 96.19 97 VAL A N 1
ATOM 757 C CA . VAL A 1 97 ? -0.635 -4.163 12.661 1.00 96.19 97 VAL A CA 1
ATOM 758 C C . VAL A 1 97 ? -0.384 -5.307 11.680 1.00 96.19 97 VAL A C 1
ATOM 760 O O . VAL A 1 97 ? 0.489 -5.181 10.826 1.00 96.19 97 VAL A O 1
ATOM 763 N N . LEU A 1 98 ? -1.173 -6.384 11.745 1.00 94.94 98 LEU A N 1
ATOM 764 C CA . LEU A 1 98 ? -1.046 -7.512 10.817 1.00 94.94 98 LEU A CA 1
ATOM 765 C C . LEU A 1 98 ? -1.247 -7.083 9.357 1.00 94.94 98 LEU A C 1
ATOM 767 O O . LEU A 1 98 ? -0.450 -7.466 8.504 1.00 94.94 98 LEU A O 1
ATOM 771 N N . LEU A 1 99 ? -2.247 -6.244 9.071 1.00 93.75 99 LEU A N 1
ATOM 772 C CA . LEU A 1 99 ? -2.474 -5.713 7.723 1.00 93.75 99 LEU A CA 1
ATOM 773 C C . LEU A 1 99 ? -1.298 -4.860 7.233 1.00 93.75 99 LEU A C 1
ATOM 775 O O . LEU A 1 99 ? -0.861 -5.025 6.097 1.00 93.75 99 LEU A O 1
ATOM 779 N N . VAL A 1 100 ? -0.737 -3.994 8.084 1.00 96.25 100 VAL A N 1
ATOM 780 C CA . VAL A 1 100 ? 0.461 -3.206 7.738 1.00 96.25 100 VAL A CA 1
ATOM 781 C C . VAL A 1 100 ? 1.665 -4.115 7.466 1.00 96.25 100 VAL A C 1
ATOM 783 O O . VAL A 1 100 ? 2.422 -3.857 6.526 1.00 96.25 100 VAL A O 1
ATOM 786 N N . CYS A 1 101 ? 1.836 -5.194 8.235 1.00 95.94 101 CYS A N 1
ATOM 787 C CA . CYS A 1 101 ? 2.882 -6.186 7.987 1.00 95.94 101 CYS A CA 1
ATOM 788 C C . CYS A 1 101 ? 2.691 -6.885 6.635 1.00 95.94 101 CYS A C 1
ATOM 790 O O . CYS A 1 101 ? 3.650 -6.971 5.873 1.00 95.94 101 CYS A O 1
ATOM 792 N N . ILE A 1 102 ? 1.471 -7.325 6.306 1.00 94.56 102 ILE A N 1
ATOM 793 C CA . ILE A 1 102 ? 1.160 -7.959 5.013 1.00 94.56 102 ILE A CA 1
ATOM 794 C C . ILE A 1 102 ? 1.448 -6.995 3.860 1.00 94.56 102 ILE A C 1
ATOM 796 O O . ILE A 1 102 ? 2.172 -7.355 2.936 1.00 94.56 102 ILE A O 1
ATOM 800 N N . VAL A 1 103 ? 0.955 -5.754 3.940 1.00 94.50 103 VAL A N 1
ATOM 80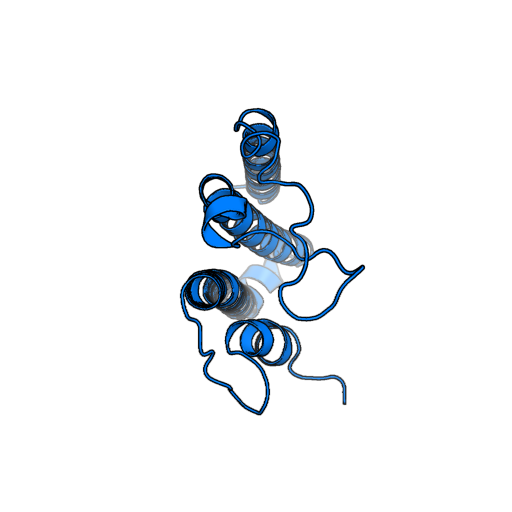1 C CA . VAL A 1 103 ? 1.237 -4.713 2.938 1.00 94.50 103 VAL A CA 1
ATOM 802 C C . VAL A 1 103 ? 2.742 -4.527 2.776 1.00 94.50 103 VAL A C 1
ATOM 804 O O . VAL A 1 103 ? 3.249 -4.545 1.662 1.00 94.50 103 VAL A O 1
ATOM 807 N N . THR A 1 104 ? 3.481 -4.421 3.877 1.00 95.75 104 THR A N 1
ATOM 808 C CA . THR A 1 104 ? 4.938 -4.256 3.826 1.00 95.75 104 THR A CA 1
ATOM 809 C C . THR A 1 104 ? 5.622 -5.447 3.155 1.00 95.75 104 THR A C 1
ATOM 811 O O . THR A 1 104 ? 6.502 -5.248 2.320 1.00 95.75 104 THR A O 1
ATOM 814 N N . MET A 1 105 ? 5.187 -6.675 3.443 1.00 95.06 105 MET A N 1
ATOM 815 C CA . MET A 1 105 ? 5.739 -7.875 2.813 1.00 95.06 105 MET A CA 1
ATOM 816 C C . MET A 1 105 ? 5.454 -7.949 1.311 1.00 95.06 105 MET A C 1
ATOM 818 O O . MET A 1 105 ? 6.313 -8.419 0.562 1.00 95.06 105 MET A O 1
ATOM 822 N N . ILE A 1 106 ? 4.313 -7.430 0.842 1.00 93.50 106 ILE A N 1
ATOM 823 C CA . ILE A 1 106 ? 4.046 -7.284 -0.598 1.00 93.50 106 ILE A CA 1
ATOM 824 C C . ILE A 1 106 ? 5.127 -6.404 -1.239 1.00 93.50 106 ILE A C 1
ATOM 826 O O . ILE A 1 106 ? 5.730 -6.809 -2.225 1.00 93.50 106 ILE A O 1
ATOM 830 N N . PHE A 1 107 ? 5.436 -5.240 -0.661 1.00 93.19 107 PHE A N 1
ATOM 831 C CA . PHE A 1 107 ? 6.445 -4.332 -1.224 1.00 93.19 107 PHE A CA 1
ATOM 832 C C . PHE A 1 107 ? 7.870 -4.899 -1.160 1.00 93.19 107 PHE A C 1
ATOM 834 O O . PHE A 1 107 ? 8.601 -4.805 -2.145 1.00 93.19 107 PHE A O 1
ATOM 841 N N . VAL A 1 108 ? 8.257 -5.522 -0.044 1.00 92.56 108 VAL A N 1
ATOM 842 C CA . VAL A 1 108 ? 9.599 -6.115 0.116 1.00 92.56 108 VAL A CA 1
ATOM 843 C C . VAL A 1 108 ? 9.811 -7.266 -0.867 1.00 92.56 108 VAL A C 1
ATOM 845 O O . VAL A 1 108 ? 10.818 -7.308 -1.569 1.00 92.56 108 VAL A O 1
ATOM 848 N N . SER A 1 109 ? 8.845 -8.180 -0.969 1.00 92.12 109 SER A N 1
ATOM 849 C CA . SER A 1 109 ? 8.934 -9.282 -1.934 1.00 92.12 109 SER A CA 1
ATOM 850 C C . SER A 1 109 ? 8.862 -8.785 -3.379 1.00 92.12 109 SER A C 1
ATOM 852 O O . SER A 1 109 ? 9.519 -9.349 -4.245 1.00 92.12 109 SER A O 1
ATOM 854 N N . TYR A 1 110 ? 8.111 -7.713 -3.655 1.00 90.50 110 TYR A N 1
ATOM 855 C CA . TYR A 1 110 ? 8.066 -7.101 -4.984 1.00 90.50 110 TYR A CA 1
ATOM 856 C C . TYR A 1 110 ? 9.421 -6.516 -5.393 1.00 90.50 110 TYR A C 1
ATOM 858 O O . TYR A 1 110 ? 9.817 -6.652 -6.545 1.00 90.50 110 TYR A O 1
ATOM 866 N N . GLN A 1 111 ? 10.165 -5.916 -4.459 1.00 89.56 111 GLN A N 1
ATOM 867 C CA . GLN A 1 111 ? 11.528 -5.451 -4.729 1.00 89.56 111 GLN A CA 1
ATOM 868 C C . GLN A 1 111 ? 12.457 -6.603 -5.124 1.00 89.56 111 GLN A C 1
ATOM 870 O O . GLN A 1 111 ? 13.189 -6.467 -6.099 1.00 89.56 111 GLN A O 1
ATOM 875 N N . GLN A 1 112 ? 12.380 -7.741 -4.429 1.00 87.88 112 GLN A N 1
ATOM 876 C CA . GLN A 1 112 ? 13.140 -8.949 -4.783 1.00 87.88 112 GLN A CA 1
ATOM 877 C C . GLN A 1 112 ? 12.722 -9.496 -6.154 1.00 87.88 112 GLN A C 1
ATOM 879 O O . GLN A 1 112 ? 13.563 -9.831 -6.988 1.00 87.88 112 GLN A O 1
ATOM 884 N N . PHE A 1 113 ? 11.416 -9.493 -6.430 1.00 87.06 113 PHE A N 1
ATOM 885 C CA . PHE A 1 113 ? 10.860 -9.891 -7.720 1.00 87.06 113 PHE A CA 1
ATOM 886 C C . PHE A 1 113 ? 11.346 -9.004 -8.880 1.00 87.06 113 PHE A C 1
ATOM 888 O O . PHE A 1 113 ? 11.400 -9.456 -10.013 1.00 87.06 113 PHE A O 1
ATOM 895 N N . MET A 1 114 ? 11.730 -7.747 -8.644 1.00 85.06 114 MET A N 1
ATOM 896 C CA . MET A 1 114 ? 12.306 -6.907 -9.705 1.00 85.06 114 MET A CA 1
ATOM 897 C C . MET A 1 114 ? 13.768 -7.216 -10.022 1.00 85.06 114 MET A C 1
ATOM 899 O O . MET A 1 114 ? 14.249 -6.778 -11.067 1.00 85.06 114 MET A O 1
ATOM 903 N N . THR A 1 115 ? 14.490 -7.851 -9.099 1.00 82.44 115 THR A N 1
ATOM 904 C CA . THR A 1 115 ? 15.948 -8.020 -9.179 1.00 82.44 115 THR A CA 1
ATOM 905 C C . THR A 1 115 ? 16.383 -9.425 -9.559 1.00 82.44 115 THR A C 1
ATOM 907 O O . THR A 1 115 ? 17.499 -9.595 -10.038 1.00 82.44 115 THR A O 1
ATOM 910 N N . GLU A 1 116 ? 15.547 -10.425 -9.300 1.00 81.12 116 GLU A N 1
ATOM 911 C CA . GLU A 1 116 ? 15.886 -11.834 -9.496 1.00 81.12 116 GLU A CA 1
ATOM 912 C C . GLU A 1 116 ? 15.328 -12.345 -10.828 1.00 81.12 116 GLU A C 1
ATOM 914 O O . GLU A 1 116 ? 14.175 -12.089 -11.143 1.00 81.12 116 GLU A O 1
ATOM 919 N N . ASP A 1 117 ? 16.102 -13.117 -11.594 1.00 75.56 117 ASP A N 1
ATOM 920 C CA . ASP A 1 117 ? 15.601 -13.760 -12.825 1.00 75.56 117 ASP A CA 1
ATOM 921 C C . ASP A 1 117 ? 14.733 -14.996 -12.529 1.00 75.56 117 ASP A C 1
ATOM 923 O O . ASP A 1 117 ? 13.946 -15.456 -13.357 1.00 75.56 117 ASP A O 1
ATOM 927 N N . THR A 1 118 ? 14.891 -15.564 -11.331 1.00 77.81 118 THR A N 1
ATOM 928 C CA . THR A 1 118 ? 14.145 -16.728 -10.858 1.00 77.81 118 THR A CA 1
ATOM 929 C C . THR A 1 118 ? 13.366 -16.364 -9.613 1.00 77.81 118 THR A C 1
ATOM 931 O O . THR A 1 118 ? 13.955 -15.936 -8.625 1.00 77.81 118 THR A O 1
ATOM 934 N N . HIS A 1 119 ? 12.058 -16.601 -9.624 1.00 84.06 119 HIS A N 1
ATOM 935 C CA . HIS A 1 119 ? 11.197 -16.242 -8.504 1.00 84.06 119 HIS A CA 1
ATOM 936 C C . HIS A 1 119 ? 10.760 -17.486 -7.732 1.00 84.06 119 HIS A C 1
ATOM 938 O O . HIS A 1 119 ? 10.153 -18.385 -8.325 1.00 84.06 119 HIS A O 1
ATOM 944 N N . PRO A 1 120 ? 11.013 -17.555 -6.414 1.00 86.19 120 PRO A N 1
ATOM 945 C CA . PRO A 1 120 ? 10.518 -18.655 -5.606 1.00 86.19 120 PRO A CA 1
ATOM 946 C C . PRO A 1 120 ? 8.986 -18.677 -5.622 1.00 86.19 120 PRO A C 1
ATOM 948 O O . PRO A 1 120 ? 8.320 -17.641 -5.522 1.00 86.19 120 PRO A O 1
ATOM 951 N N . LEU A 1 121 ? 8.429 -19.881 -5.743 1.00 90.44 121 LEU A N 1
ATOM 952 C CA . LEU A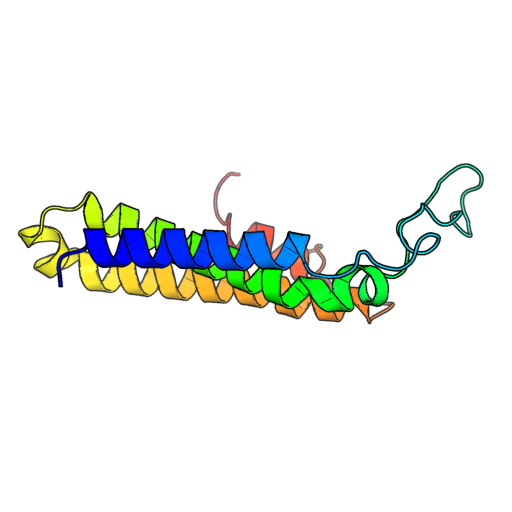 1 121 ? 6.990 -20.108 -5.698 1.00 90.44 121 LEU A CA 1
ATOM 953 C C . LEU A 1 121 ? 6.577 -20.562 -4.297 1.00 90.44 121 LEU A C 1
ATOM 955 O O . LEU A 1 121 ? 7.176 -21.466 -3.718 1.00 90.44 121 LEU A O 1
ATOM 959 N N . PHE A 1 122 ? 5.508 -19.969 -3.778 1.00 90.56 122 PHE A N 1
ATOM 960 C CA . PHE A 1 122 ? 4.832 -20.377 -2.556 1.00 90.56 122 PHE A CA 1
ATOM 961 C C . PHE A 1 122 ? 3.404 -20.801 -2.904 1.00 90.56 122 PHE A C 1
ATOM 963 O O . PHE A 1 122 ? 2.613 -19.984 -3.375 1.00 90.56 122 PHE A O 1
ATOM 970 N N . PHE A 1 123 ? 3.088 -22.090 -2.727 1.00 89.94 123 PHE A N 1
ATOM 971 C CA . PHE A 1 123 ? 1.831 -22.699 -3.193 1.00 89.94 123 PHE A CA 1
ATOM 972 C C . PHE A 1 123 ? 1.459 -22.258 -4.620 1.00 89.94 123 PHE A C 1
ATOM 974 O O . PHE A 1 123 ? 0.385 -21.709 -4.853 1.00 89.94 123 PHE A O 1
ATOM 981 N N . SER A 1 124 ? 2.383 -22.466 -5.562 1.00 90.19 124 SER A N 1
ATOM 982 C CA . SER A 1 124 ? 2.209 -22.201 -7.001 1.00 90.19 124 SER A CA 1
ATOM 983 C C . SER A 1 124 ? 2.171 -20.733 -7.441 1.00 90.19 124 SER A C 1
ATOM 985 O O . SER A 1 124 ? 2.061 -20.485 -8.639 1.00 90.19 124 SER A O 1
ATOM 987 N N . PHE A 1 125 ? 2.327 -19.763 -6.536 1.00 90.44 125 PHE A N 1
ATOM 988 C CA . PHE A 1 125 ? 2.417 -18.343 -6.898 1.00 90.44 125 PHE A CA 1
ATOM 989 C C . PHE A 1 125 ? 3.766 -17.734 -6.515 1.00 90.44 125 PHE A C 1
ATOM 991 O O . PHE A 1 125 ? 4.332 -18.130 -5.496 1.00 90.44 125 PHE A O 1
ATOM 998 N N . PRO A 1 126 ? 4.270 -16.730 -7.259 1.00 91.94 126 PRO A N 1
ATOM 999 C CA . PRO A 1 126 ? 5.390 -15.920 -6.793 1.00 91.94 126 PRO A CA 1
ATOM 1000 C C . PRO A 1 126 ? 5.104 -15.347 -5.404 1.00 91.94 126 PRO A C 1
ATOM 1002 O O . PRO A 1 126 ? 3.970 -14.941 -5.130 1.00 91.94 126 PRO A O 1
ATOM 1005 N N . VAL A 1 127 ? 6.120 -15.272 -4.541 1.00 92.19 127 VAL A N 1
ATOM 1006 C CA . VAL A 1 127 ? 5.967 -14.843 -3.133 1.00 92.19 127 VAL A CA 1
ATOM 1007 C C . VAL A 1 127 ? 5.188 -13.526 -2.992 1.00 92.19 127 VAL A C 1
ATOM 1009 O O . VAL A 1 127 ? 4.317 -13.415 -2.131 1.00 92.19 127 VAL A O 1
ATOM 1012 N N . THR A 1 128 ? 5.417 -12.549 -3.871 1.00 89.94 128 THR A N 1
ATOM 1013 C CA . THR A 1 128 ? 4.664 -11.282 -3.883 1.00 89.94 128 THR A CA 1
ATOM 1014 C C . THR A 1 128 ? 3.168 -11.475 -4.097 1.00 89.94 128 THR A C 1
ATOM 1016 O O . THR A 1 128 ? 2.349 -10.881 -3.396 1.00 89.94 128 THR A O 1
ATOM 1019 N N . THR A 1 129 ? 2.801 -12.340 -5.042 1.00 90.31 129 THR A N 1
ATOM 1020 C CA . THR A 1 129 ? 1.398 -12.663 -5.330 1.00 90.31 129 THR A CA 1
ATOM 1021 C C . THR A 1 129 ? 0.788 -13.471 -4.187 1.00 90.31 129 THR A C 1
ATOM 1023 O O . THR A 1 129 ? -0.359 -13.238 -3.818 1.00 90.31 129 THR A O 1
ATOM 1026 N N . ALA A 1 130 ? 1.565 -14.361 -3.565 1.00 92.38 130 ALA A N 1
ATOM 1027 C CA . ALA A 1 130 ? 1.133 -15.134 -2.408 1.00 92.38 130 ALA A CA 1
ATOM 1028 C C . ALA A 1 130 ? 0.772 -14.247 -1.203 1.00 92.38 130 ALA A C 1
ATOM 1030 O O . ALA A 1 130 ? -0.245 -14.492 -0.557 1.00 92.38 130 ALA A O 1
ATOM 1031 N N . TRP A 1 131 ? 1.538 -13.187 -0.920 1.00 92.12 131 TRP A N 1
ATOM 1032 C CA . TRP A 1 131 ? 1.171 -12.226 0.128 1.00 92.12 131 TRP A CA 1
ATOM 1033 C C . TRP A 1 131 ? -0.160 -11.529 -0.153 1.00 92.12 131 TRP A C 1
ATOM 1035 O O . TRP A 1 131 ? -0.957 -11.339 0.766 1.00 92.12 131 TRP A O 1
ATOM 1045 N N . TYR A 1 132 ? -0.416 -11.178 -1.413 1.00 87.69 132 TYR A N 1
ATOM 1046 C CA . TYR A 1 132 ? -1.677 -10.560 -1.807 1.00 87.69 132 TYR A CA 1
ATOM 1047 C C . TYR A 1 132 ? -2.848 -11.545 -1.691 1.00 87.69 132 TYR A C 1
ATOM 1049 O O . TYR A 1 132 ? -3.826 -11.258 -1.007 1.00 87.69 132 TYR A O 1
ATOM 1057 N N . LEU A 1 133 ? -2.734 -12.730 -2.296 1.00 88.56 133 LEU A N 1
ATOM 1058 C CA . LEU A 1 133 ? -3.811 -13.720 -2.322 1.00 88.56 133 LEU A CA 1
ATOM 1059 C C . LEU A 1 133 ? -4.059 -14.338 -0.944 1.00 88.56 133 LEU A C 1
ATOM 1061 O O . LEU A 1 133 ? -5.178 -14.307 -0.451 1.00 88.56 133 LEU A O 1
ATOM 1065 N N . TYR A 1 134 ? -3.028 -14.864 -0.287 1.00 87.81 134 TYR A N 1
ATOM 1066 C CA . TYR A 1 134 ? -3.194 -15.605 0.966 1.00 87.81 134 TYR A CA 1
ATOM 1067 C C . TYR A 1 134 ? -3.176 -14.703 2.199 1.00 87.81 134 TYR A C 1
ATOM 1069 O O . TYR A 1 134 ? -3.856 -14.990 3.181 1.00 87.81 134 TYR A O 1
ATOM 1077 N N . GLY A 1 135 ? -2.402 -13.614 2.161 1.00 84.62 135 GLY A N 1
ATOM 1078 C CA . GLY A 1 135 ? -2.319 -12.669 3.273 1.00 84.62 135 GLY A CA 1
ATOM 1079 C C . GLY A 1 135 ? -3.541 -11.758 3.349 1.00 84.62 135 GLY A C 1
ATOM 1080 O O . GLY A 1 135 ? -4.106 -11.581 4.427 1.00 84.62 135 GLY A O 1
ATOM 1081 N N . PHE A 1 136 ? -3.967 -11.190 2.217 1.00 77.31 136 PHE A N 1
ATOM 1082 C CA . PHE A 1 136 ? -5.096 -10.257 2.184 1.00 77.31 136 PHE A CA 1
ATOM 1083 C C . PHE A 1 136 ? -6.453 -10.964 2.044 1.00 77.31 136 PHE A C 1
ATOM 1085 O O . PHE A 1 136 ? -7.451 -10.471 2.569 1.00 77.31 136 PHE A O 1
ATOM 1092 N N . TRP A 1 137 ? -6.499 -12.113 1.358 1.00 70.62 137 TRP A N 1
ATOM 1093 C CA . TRP A 1 137 ? -7.747 -12.776 0.964 1.00 70.62 137 TRP A CA 1
ATOM 1094 C C . TRP A 1 137 ? -7.787 -14.283 1.303 1.00 70.62 137 TRP A C 1
ATOM 1096 O O . TRP A 1 137 ? -7.877 -15.129 0.415 1.00 70.62 137 TRP A O 1
ATOM 1106 N N . PRO A 1 138 ? -7.767 -14.679 2.590 1.00 59.75 138 PRO A N 1
ATOM 1107 C CA . PRO A 1 138 ? -7.731 -16.099 2.946 1.00 59.75 138 PRO A CA 1
ATOM 1108 C C . PRO A 1 138 ? -9.045 -16.871 2.708 1.00 59.75 138 PRO A C 1
ATOM 1110 O O . PRO A 1 138 ? -9.029 -18.095 2.777 1.00 59.75 138 PRO A O 1
ATOM 1113 N N . PHE A 1 139 ? -10.182 -16.213 2.443 1.00 57.59 139 PHE A N 1
ATOM 1114 C CA . PHE A 1 139 ? -11.479 -16.895 2.323 1.00 57.59 139 PHE A CA 1
ATOM 1115 C C . PHE A 1 139 ? -12.398 -16.239 1.295 1.00 57.59 139 PHE A C 1
ATOM 1117 O O . PHE A 1 139 ? -13.091 -15.298 1.668 1.00 57.59 139 PHE A O 1
ATOM 1124 N N . GLN A 1 140 ? -12.430 -16.772 0.062 1.00 49.97 140 GLN A N 1
ATOM 1125 C CA . GLN A 1 140 ? -13.632 -17.011 -0.765 1.00 49.97 140 GLN A CA 1
ATOM 1126 C C . GLN A 1 140 ? -13.312 -18.101 -1.811 1.00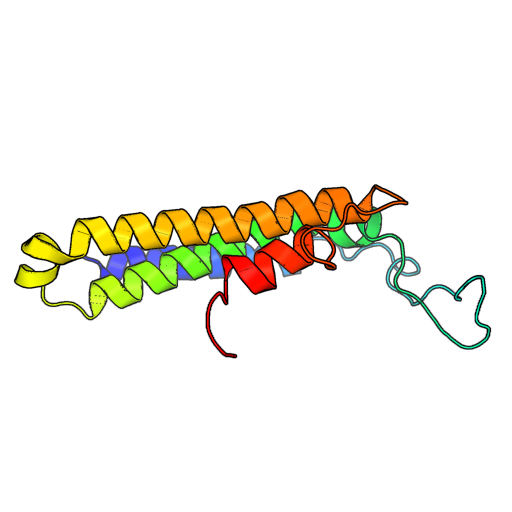 49.97 140 GLN A C 1
ATOM 1128 O O . GLN A 1 140 ? -12.962 -17.782 -2.945 1.00 49.97 140 GLN A O 1
ATOM 1133 N N . PHE A 1 141 ? -13.408 -19.371 -1.409 1.00 44.03 141 PHE A N 1
ATOM 1134 C CA . PHE A 1 141 ? -13.619 -20.528 -2.287 1.00 44.03 141 PHE A CA 1
ATOM 1135 C C . PHE A 1 141 ? -14.648 -21.436 -1.617 1.00 44.03 141 PHE A C 1
ATOM 1137 O O . PHE A 1 141 ? -14.520 -21.622 -0.382 1.00 44.03 141 PHE A O 1
#

Secondary structure (DSSP, 8-state):
--HHHHHHHHHHHHHHHHHHHHHSPPSPTTSSSPEEPSSSTT-EEPPPHHHHHTTTHHHHHHHHHHHHHHHHHHHHHHS-HHHIIIIIHHHHHHHHHHHHHHHHHHHHHHHHHHH-SS--EETTEEHHHHIIIIII-----

Foldseek 3Di:
DPLVVVLVVLVVQLVVLVVVVVVDDQQDPPQQDFDADPPDGPDGDHHQPCSRCVPCLVSVLSNQLSVLVSVLSVVLVPDDPVCCVPPVVVVSVVVSVLSNVLSVQLSVQVVVVSPDPDFDDDPRHGSSVCSVPCVVPVDDD